Protein AF-A0A9X2QA96-F1 (afdb_monomer_lite)

Radius of gyration: 13.15 Å; chains: 1; bounding box: 32×30×33 Å

Foldseek 3Di:
DDPPQDPPLLLVQLVVLDDD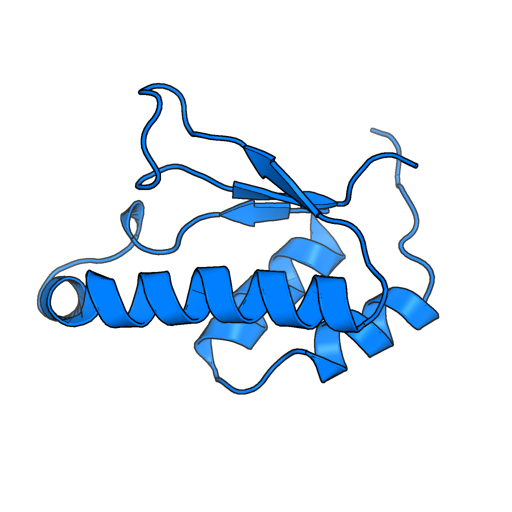PVSVVQSVCCNPPQKDWQCQVVDDDPRNVCSVVSNVNQVSSQVSSVVSVFDWDKAQPPVNDNNTIMIGGDDD

Sequence (92 aa):
MANNELKKTDEIRIRAAVKGRIQRGFARSLINTGEFSNPCPSLKGKAWKYASSYKDSYHNFAERVEDHGIELEYETGPHGGDYSSCYALAEG

pLDDT: mean 87.68, std 12.4, range [38.25, 97.12]

Secondary structure (DSSP, 8-state):
-------HHHHHHHHHT--SHHHHHHHHHHHHHSEEE-SGGG--GGGGGGHHHHHHHHHHHHHHHHHTT--EEEE--TTSSGGG-EEEE---

Structure (mmCIF, N/CA/C/O backbone):
data_AF-A0A9X2QA96-F1
#
_entry.id   AF-A0A9X2QA96-F1
#
loop_
_atom_site.group_PDB
_atom_site.id
_atom_site.type_symbol
_atom_site.label_atom_id
_atom_site.label_alt_id
_atom_site.label_comp_id
_atom_site.label_asym_id
_atom_site.label_entity_id
_atom_site.label_seq_id
_atom_site.pdbx_PDB_ins_code
_atom_site.Cartn_x
_atom_site.Cartn_y
_atom_site.Cartn_z
_atom_site.occupancy
_atom_site.B_iso_or_equiv
_atom_site.auth_seq_id
_atom_site.auth_comp_id
_atom_site.auth_asym_id
_atom_site.auth_atom_id
_atom_site.pdbx_PDB_model_num
ATOM 1 N N . MET A 1 1 ? -1.708 20.910 10.584 1.00 40.88 1 MET A N 1
ATOM 2 C CA . MET A 1 1 ? -1.407 19.541 10.125 1.00 40.88 1 MET A CA 1
ATOM 3 C C . MET A 1 1 ? -2.183 18.626 11.046 1.00 40.88 1 MET A C 1
ATOM 5 O O . MET A 1 1 ? -1.830 18.544 12.216 1.00 40.88 1 MET A O 1
ATOM 9 N N . ALA A 1 2 ? -3.335 18.132 10.596 1.00 38.25 2 ALA A N 1
ATOM 10 C CA . ALA A 1 2 ? -4.177 17.278 11.420 1.00 38.25 2 ALA A CA 1
ATOM 11 C C . ALA A 1 2 ? -3.426 15.959 11.644 1.00 38.25 2 ALA A C 1
ATOM 13 O O . ALA A 1 2 ? -3.195 15.211 10.701 1.00 38.25 2 ALA A O 1
ATOM 14 N N . ASN A 1 3 ? -2.975 15.719 12.876 1.00 44.09 3 ASN A N 1
ATOM 15 C CA . ASN A 1 3 ? -2.538 14.394 13.295 1.00 44.09 3 ASN A CA 1
ATOM 16 C C . ASN A 1 3 ? -3.801 13.541 13.370 1.00 44.09 3 ASN A C 1
ATOM 18 O O . ASN A 1 3 ? -4.477 13.528 14.397 1.00 44.09 3 ASN A O 1
ATOM 22 N N . ASN A 1 4 ? -4.149 12.888 12.265 1.00 54.16 4 ASN A N 1
ATOM 23 C CA . ASN A 1 4 ? -5.083 11.781 12.302 1.00 54.16 4 ASN A CA 1
ATOM 24 C C . ASN A 1 4 ? -4.354 10.659 13.058 1.00 54.16 4 ASN A C 1
ATOM 26 O O . ASN A 1 4 ? -3.530 9.948 12.484 1.00 54.16 4 ASN A O 1
ATOM 30 N N . GLU A 1 5 ? -4.515 10.607 14.385 1.00 60.91 5 GLU A N 1
ATOM 31 C CA . GLU A 1 5 ? -3.968 9.524 15.202 1.00 60.91 5 GLU A CA 1
ATOM 32 C C . GLU A 1 5 ? -4.622 8.222 14.737 1.00 60.91 5 GLU A C 1
ATOM 34 O O . GLU A 1 5 ? -5.714 7.857 15.177 1.00 60.91 5 GLU A O 1
ATOM 39 N N . LEU A 1 6 ? -3.940 7.521 13.828 1.00 70.12 6 LEU A N 1
ATOM 40 C CA . LEU A 1 6 ? -4.242 6.142 13.472 1.00 70.12 6 LEU A CA 1
ATOM 41 C C . LEU A 1 6 ? -4.446 5.365 14.768 1.00 70.12 6 LEU A C 1
ATOM 43 O O . LEU A 1 6 ? -3.550 5.282 15.617 1.00 70.12 6 LEU A O 1
ATOM 47 N N . LYS A 1 7 ? -5.638 4.792 14.937 1.00 79.31 7 LYS A N 1
ATOM 48 C CA . LYS A 1 7 ? -5.925 3.995 16.125 1.00 79.31 7 LYS A CA 1
ATOM 49 C C . LYS A 1 7 ? -4.902 2.869 16.173 1.00 79.31 7 LYS A C 1
ATOM 51 O O . LYS A 1 7 ? -4.614 2.222 15.169 1.00 79.31 7 LYS A O 1
ATOM 56 N N . LYS A 1 8 ? -4.392 2.569 17.366 1.00 84.31 8 LYS A N 1
ATOM 57 C CA . LYS A 1 8 ? -3.420 1.483 17.583 1.00 84.31 8 LYS A CA 1
ATOM 58 C C . LYS A 1 8 ? -3.880 0.138 16.989 1.00 84.31 8 LYS A C 1
ATOM 60 O O . LYS A 1 8 ? -3.062 -0.686 16.592 1.00 84.31 8 LYS A O 1
ATOM 65 N N . THR A 1 9 ? -5.192 -0.075 16.908 1.00 87.00 9 THR A N 1
ATOM 66 C CA . THR A 1 9 ? -5.828 -1.225 16.251 1.00 87.00 9 THR A CA 1
ATOM 67 C C . THR A 1 9 ? -5.586 -1.264 14.740 1.00 87.00 9 THR A C 1
ATOM 69 O O . THR A 1 9 ? -5.317 -2.331 14.193 1.00 87.00 9 THR A O 1
ATOM 72 N N . ASP A 1 10 ? -5.639 -0.117 14.071 1.00 90.38 10 ASP A N 1
ATOM 73 C CA . ASP A 1 10 ? -5.446 -0.010 12.626 1.00 90.38 10 ASP A CA 1
ATOM 74 C C . ASP A 1 10 ? -3.970 -0.192 12.267 1.00 90.38 10 ASP A C 1
ATOM 76 O O . ASP A 1 10 ? -3.649 -0.914 11.329 1.00 90.38 10 ASP A O 1
ATOM 80 N N . GLU A 1 11 ? -3.049 0.295 13.103 1.00 92.19 11 GLU A N 1
ATOM 81 C CA . GLU A 1 11 ? -1.620 -0.014 12.964 1.00 92.19 11 GLU A CA 1
ATOM 82 C C . GLU A 1 11 ? -1.352 -1.534 12.994 1.00 92.19 11 GLU A C 1
ATOM 84 O O . GLU A 1 11 ? -0.569 -2.060 12.195 1.00 92.19 11 GLU A O 1
ATOM 89 N N . ILE A 1 12 ? -2.017 -2.264 13.899 1.00 93.44 12 ILE A N 1
ATOM 90 C CA . ILE A 1 12 ? -1.904 -3.727 14.000 1.00 93.44 12 ILE A CA 1
ATOM 91 C C . ILE A 1 12 ? -2.450 -4.400 12.736 1.00 93.44 12 ILE A C 1
ATOM 93 O O . ILE A 1 12 ? -1.800 -5.297 12.195 1.00 93.44 12 ILE A O 1
ATOM 97 N N . ARG A 1 13 ? -3.611 -3.956 12.246 1.00 93.69 13 ARG A N 1
ATOM 98 C CA . ARG A 1 13 ? -4.245 -4.462 11.019 1.00 93.69 13 ARG A CA 1
ATOM 99 C C . ARG A 1 13 ? -3.374 -4.223 9.783 1.00 93.69 13 ARG A C 1
ATOM 101 O O . ARG A 1 13 ? -3.101 -5.168 9.046 1.00 93.69 13 ARG A O 1
ATOM 108 N N . ILE A 1 14 ? -2.829 -3.016 9.620 1.00 93.94 14 ILE A N 1
ATOM 109 C CA . ILE A 1 14 ? -1.904 -2.673 8.527 1.00 93.94 14 ILE A CA 1
ATOM 110 C C . ILE A 1 14 ? -0.667 -3.576 8.570 1.00 93.94 14 ILE A C 1
ATOM 112 O O . ILE A 1 14 ? -0.220 -4.091 7.545 1.00 93.94 14 ILE A O 1
ATOM 116 N N . ARG A 1 15 ? -0.106 -3.818 9.760 1.00 94.81 15 ARG A N 1
ATOM 117 C CA . ARG A 1 15 ? 1.041 -4.726 9.912 1.00 94.81 15 ARG A CA 1
ATOM 118 C C . ARG A 1 15 ? 0.684 -6.181 9.608 1.00 94.81 15 ARG A C 1
ATOM 120 O O . ARG A 1 15 ? 1.519 -6.884 9.039 1.00 94.81 15 ARG A O 1
ATOM 127 N N . ALA A 1 16 ? -0.525 -6.629 9.946 1.00 94.81 16 ALA A N 1
ATOM 128 C CA . ALA A 1 16 ? -1.013 -7.972 9.624 1.00 94.81 16 ALA A CA 1
ATOM 129 C C . ALA A 1 16 ? -1.190 -8.182 8.107 1.00 94.81 16 ALA A C 1
ATOM 131 O O . ALA A 1 16 ? -0.932 -9.280 7.605 1.00 94.81 16 ALA A O 1
ATOM 132 N N . ALA A 1 17 ? -1.505 -7.112 7.369 1.00 95.19 17 ALA A N 1
ATOM 133 C CA . ALA A 1 17 ? -1.590 -7.107 5.912 1.00 95.19 17 ALA A CA 1
ATOM 134 C C . ALA A 1 17 ? -0.228 -7.281 5.209 1.00 95.19 17 ALA A C 1
ATOM 136 O O . ALA A 1 17 ? -0.171 -7.376 3.988 1.00 95.19 17 ALA A O 1
ATOM 137 N N . VAL A 1 18 ? 0.912 -7.329 5.903 1.00 96.25 18 VAL A N 1
ATOM 138 C CA . VAL A 1 18 ? 2.236 -7.426 5.261 1.00 96.25 18 VAL A CA 1
ATOM 139 C C . VAL A 1 18 ? 2.640 -8.884 5.008 1.00 96.25 18 VAL A C 1
ATOM 141 O O . VAL A 1 18 ? 2.709 -9.692 5.930 1.00 96.25 18 VAL A O 1
ATOM 144 N N . LYS A 1 19 ? 3.012 -9.225 3.765 1.00 93.12 19 LYS A N 1
ATOM 145 C CA . LYS A 1 19 ? 3.538 -10.560 3.390 1.00 93.12 19 LYS A CA 1
ATOM 146 C C . LYS A 1 19 ? 4.960 -10.541 2.830 1.00 93.12 19 LYS A C 1
ATOM 148 O O . LYS A 1 19 ? 5.566 -11.596 2.675 1.00 93.12 19 LYS A O 1
ATOM 153 N N . GLY A 1 20 ? 5.529 -9.366 2.560 1.00 91.81 20 GLY A N 1
ATOM 154 C CA . GLY A 1 20 ? 6.853 -9.247 1.946 1.00 91.81 20 GLY A CA 1
ATOM 155 C C . GLY A 1 20 ? 7.676 -8.076 2.471 1.00 91.81 20 GLY A C 1
ATOM 156 O O . GLY A 1 20 ? 7.151 -7.128 3.053 1.00 91.81 20 GLY A O 1
ATOM 157 N N . ARG A 1 21 ? 8.994 -8.122 2.232 1.00 90.50 21 ARG A N 1
ATOM 158 C CA . ARG A 1 21 ? 9.928 -7.065 2.662 1.00 90.50 21 ARG A CA 1
ATOM 159 C C . ARG A 1 21 ? 9.552 -5.699 2.094 1.00 90.50 21 ARG A C 1
ATOM 161 O O . ARG A 1 21 ? 9.645 -4.715 2.816 1.00 90.50 21 ARG A O 1
ATOM 168 N N . ILE A 1 22 ? 9.133 -5.643 0.832 1.00 90.00 22 ILE A N 1
ATOM 169 C CA . ILE A 1 22 ? 8.746 -4.383 0.193 1.00 90.00 22 ILE A CA 1
ATOM 170 C C . ILE A 1 22 ? 7.490 -3.778 0.828 1.00 90.00 22 ILE A C 1
ATOM 172 O O . ILE A 1 22 ? 7.460 -2.590 1.125 1.00 90.00 22 ILE A O 1
ATOM 176 N N . GLN A 1 23 ? 6.507 -4.618 1.151 1.00 95.06 23 GLN A N 1
ATOM 177 C CA . GLN A 1 23 ? 5.243 -4.198 1.753 1.00 95.06 23 GLN A CA 1
ATOM 178 C C . GLN A 1 23 ? 5.421 -3.659 3.175 1.00 95.06 23 GLN A C 1
ATOM 180 O O . GLN A 1 23 ? 4.627 -2.839 3.614 1.00 95.06 23 GLN A O 1
ATOM 185 N N . ARG A 1 24 ? 6.501 -4.033 3.881 1.00 95.12 24 ARG A N 1
ATOM 186 C CA . ARG A 1 24 ? 6.878 -3.359 5.140 1.00 95.12 24 ARG A CA 1
ATOM 187 C C . ARG A 1 24 ? 7.151 -1.871 4.930 1.00 95.12 24 ARG A C 1
ATOM 189 O O . ARG A 1 24 ? 6.888 -1.086 5.831 1.00 95.12 24 ARG A O 1
ATOM 196 N N . GLY A 1 25 ? 7.697 -1.501 3.771 1.00 94.06 25 GLY A N 1
ATOM 197 C CA . GLY A 1 25 ? 7.884 -0.106 3.382 1.00 94.06 25 GLY A CA 1
ATOM 198 C C . GLY A 1 25 ? 6.544 0.603 3.218 1.00 94.06 25 GLY A C 1
ATOM 199 O O . GLY A 1 25 ? 6.339 1.630 3.850 1.00 94.06 25 GLY A O 1
ATOM 200 N N . PHE A 1 26 ? 5.618 0.002 2.465 1.00 95.38 26 PHE A N 1
ATOM 201 C CA . PHE A 1 26 ? 4.270 0.548 2.258 1.00 95.38 26 PHE A CA 1
ATOM 202 C C . PHE A 1 26 ? 3.513 0.719 3.574 1.00 95.38 26 PHE A C 1
ATOM 204 O O . PHE A 1 26 ? 3.046 1.811 3.866 1.00 95.38 26 PHE A O 1
ATOM 211 N N . ALA A 1 27 ? 3.491 -0.318 4.415 1.00 95.38 27 ALA A N 1
ATOM 212 C CA . ALA A 1 27 ? 2.882 -0.262 5.739 1.00 95.38 27 ALA A CA 1
ATOM 213 C C . ALA A 1 27 ? 3.484 0.848 6.607 1.00 95.38 27 ALA A C 1
ATOM 215 O O . ALA A 1 27 ? 2.756 1.569 7.279 1.00 95.38 27 ALA A O 1
ATOM 216 N N . ARG A 1 28 ? 4.813 1.008 6.592 1.00 94.50 28 ARG A N 1
ATOM 217 C CA . ARG A 1 28 ? 5.481 2.068 7.353 1.00 94.50 28 ARG A CA 1
ATOM 218 C C . ARG A 1 28 ? 5.090 3.458 6.857 1.00 94.50 28 ARG A C 1
ATOM 220 O O . ARG A 1 28 ? 4.873 4.325 7.695 1.00 94.50 28 ARG A O 1
ATOM 227 N N . SER A 1 29 ? 5.031 3.669 5.543 1.00 93.38 29 SER A N 1
ATOM 228 C CA . SER A 1 29 ? 4.570 4.939 4.975 1.00 93.38 29 SER A CA 1
ATOM 229 C C . SER A 1 29 ? 3.116 5.197 5.361 1.00 93.38 29 SER A C 1
ATOM 231 O O . SER A 1 29 ? 2.850 6.199 6.008 1.00 93.38 29 SER A O 1
ATOM 233 N N . LEU A 1 30 ? 2.221 4.229 5.144 1.00 93.31 30 LEU A N 1
ATOM 234 C CA . LEU A 1 30 ? 0.804 4.353 5.489 1.00 93.31 30 LEU A CA 1
ATOM 235 C C . LEU A 1 30 ? 0.584 4.693 6.974 1.00 93.31 30 LEU A C 1
ATOM 237 O O . LEU A 1 30 ? -0.213 5.563 7.291 1.00 93.31 30 LEU A O 1
ATOM 241 N N . ILE A 1 31 ? 1.336 4.066 7.886 1.00 92.38 31 ILE A N 1
ATOM 242 C CA . ILE A 1 31 ? 1.249 4.336 9.333 1.00 92.38 31 ILE A CA 1
ATOM 243 C C . ILE A 1 31 ? 1.782 5.730 9.698 1.00 92.38 31 ILE A C 1
ATOM 245 O O . ILE A 1 31 ? 1.251 6.380 10.592 1.00 92.38 31 ILE A O 1
ATOM 249 N N . ASN A 1 32 ? 2.865 6.173 9.058 1.00 90.69 32 ASN A N 1
ATOM 250 C CA . ASN A 1 32 ? 3.561 7.397 9.453 1.00 90.69 32 ASN A CA 1
ATOM 251 C C . ASN A 1 32 ? 3.013 8.655 8.774 1.00 90.69 32 ASN A C 1
ATOM 253 O O . ASN A 1 32 ? 3.079 9.732 9.360 1.00 90.69 32 ASN A O 1
ATOM 257 N N . THR A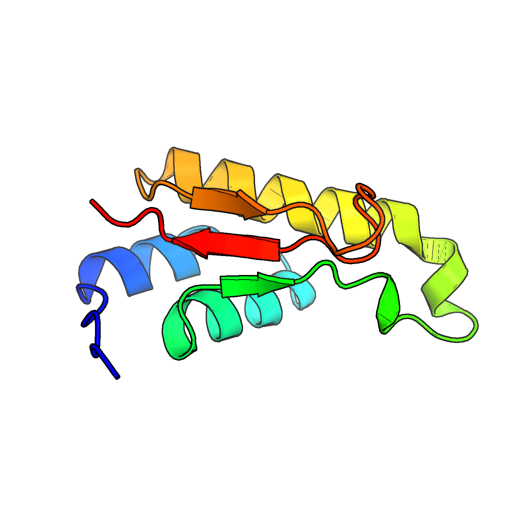 1 33 ? 2.578 8.536 7.522 1.00 90.19 33 THR A N 1
ATOM 258 C CA . THR A 1 33 ? 2.174 9.663 6.673 1.00 90.19 33 THR A CA 1
ATOM 259 C C . THR A 1 33 ? 0.723 9.571 6.223 1.00 90.19 33 THR A C 1
ATOM 261 O O . THR A 1 33 ? 0.231 10.536 5.658 1.00 90.19 33 THR A O 1
ATOM 264 N N . GLY A 1 34 ? 0.038 8.449 6.468 1.00 91.19 34 GLY A N 1
ATOM 265 C CA . GLY A 1 34 ? -1.333 8.230 6.002 1.00 91.19 34 GLY A CA 1
ATOM 266 C C . GLY A 1 34 ? -1.430 7.797 4.541 1.00 91.19 34 GLY A C 1
ATOM 267 O O . GLY A 1 34 ? -2.533 7.615 4.046 1.00 91.19 34 GLY A O 1
ATOM 268 N N . GLU A 1 35 ? -0.305 7.585 3.854 1.00 93.69 35 GLU A N 1
ATOM 269 C CA . GLU A 1 35 ? -0.285 7.233 2.432 1.00 93.69 35 GLU A CA 1
ATOM 270 C C . GLU A 1 35 ? 0.933 6.385 2.045 1.00 93.69 35 GLU A C 1
ATOM 272 O O . GLU A 1 35 ? 1.957 6.360 2.734 1.00 93.69 35 GLU A O 1
ATOM 277 N N . PHE A 1 36 ? 0.855 5.697 0.908 1.00 94.31 36 PHE A N 1
ATOM 278 C CA . PHE A 1 36 ? 2.007 5.069 0.265 1.00 94.31 36 PHE A CA 1
ATOM 279 C C . PHE A 1 36 ? 1.912 5.146 -1.262 1.00 94.31 36 PHE A C 1
ATOM 281 O O . PHE A 1 36 ? 0.874 4.891 -1.873 1.00 94.31 36 PHE A O 1
ATOM 288 N N . SER A 1 37 ? 3.036 5.472 -1.896 1.00 93.12 37 SER A N 1
ATOM 289 C CA . SER A 1 37 ? 3.114 5.680 -3.344 1.00 93.12 37 SER A CA 1
ATOM 290 C C . SER A 1 37 ? 3.531 4.420 -4.099 1.00 93.12 37 SER A C 1
ATOM 292 O O . SER A 1 37 ? 4.192 3.529 -3.550 1.00 93.12 37 SER A O 1
ATOM 294 N N . ASN A 1 38 ? 3.199 4.378 -5.390 1.00 91.38 38 ASN A N 1
ATOM 295 C CA . ASN A 1 38 ? 3.672 3.349 -6.303 1.00 91.38 38 ASN A CA 1
ATOM 296 C C . ASN A 1 38 ? 5.214 3.280 -6.254 1.00 91.38 38 ASN A C 1
ATOM 298 O O . ASN A 1 38 ? 5.886 4.310 -6.364 1.00 91.38 38 ASN A O 1
ATOM 302 N N . PRO A 1 39 ? 5.822 2.092 -6.086 1.00 90.50 39 PRO A N 1
ATOM 303 C CA . PRO A 1 39 ? 7.277 1.961 -6.045 1.00 90.50 39 PRO A CA 1
ATOM 304 C C . PRO A 1 39 ? 7.951 2.198 -7.406 1.00 90.50 39 PRO A C 1
ATOM 306 O O . PRO A 1 39 ? 9.157 2.464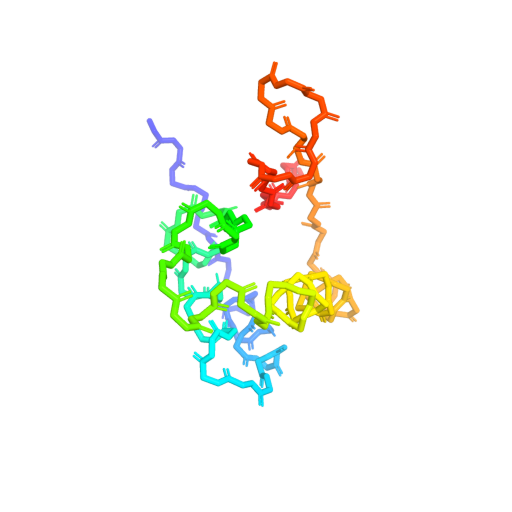 -7.437 1.00 90.50 39 PRO A O 1
ATOM 309 N N . CYS A 1 40 ? 7.222 2.088 -8.522 1.00 90.00 40 CYS A N 1
ATOM 310 C CA . CYS A 1 40 ? 7.776 2.087 -9.878 1.00 90.00 40 CYS A CA 1
ATOM 311 C C . CYS A 1 40 ? 8.661 3.303 -10.210 1.00 90.00 40 CYS A C 1
ATOM 313 O O . CYS A 1 40 ? 9.751 3.075 -10.735 1.00 90.00 40 CYS A O 1
ATOM 315 N N . PRO A 1 41 ? 8.314 4.556 -9.850 1.00 87.81 41 PRO A N 1
ATOM 316 C CA . PRO A 1 41 ? 9.153 5.727 -10.115 1.00 87.81 41 PRO A CA 1
ATOM 317 C C . PRO A 1 41 ? 10.539 5.676 -9.482 1.00 87.81 41 PRO A C 1
ATOM 319 O O . PRO A 1 41 ? 11.474 6.315 -9.962 1.00 87.81 41 PRO A O 1
ATOM 322 N N . SER A 1 42 ? 10.683 4.913 -8.398 1.00 87.12 42 SER A N 1
ATOM 323 C CA . SER A 1 42 ? 11.949 4.760 -7.682 1.00 87.12 42 SER A CA 1
ATOM 324 C C . SER A 1 42 ? 12.828 3.629 -8.230 1.00 87.12 42 SER A C 1
ATOM 326 O O . SER A 1 42 ? 14.008 3.540 -7.876 1.00 87.12 42 SER A O 1
ATOM 328 N N . LEU A 1 43 ? 12.288 2.762 -9.096 1.00 90.00 43 LEU A N 1
ATOM 329 C CA . LEU A 1 43 ? 13.015 1.619 -9.641 1.00 90.00 43 LEU A CA 1
ATOM 330 C C . LEU A 1 43 ? 14.087 2.078 -10.634 1.00 90.00 43 LEU A C 1
ATOM 332 O O . LEU A 1 43 ? 13.840 2.870 -11.539 1.00 90.00 43 LEU A O 1
ATOM 336 N N . LYS A 1 44 ? 15.300 1.533 -10.494 1.00 90.38 44 LYS A N 1
ATOM 337 C CA . LYS A 1 44 ? 16.439 1.824 -11.376 1.00 90.38 44 LYS A CA 1
ATOM 338 C C . LYS A 1 44 ? 17.163 0.542 -11.785 1.00 90.38 44 LYS A C 1
ATOM 340 O O . LYS A 1 44 ? 17.193 -0.446 -11.047 1.00 90.38 44 LYS A O 1
ATOM 345 N N . GLY A 1 45 ? 17.786 0.559 -12.964 1.00 92.69 45 GLY A N 1
ATOM 346 C CA . GLY A 1 45 ? 18.628 -0.537 -13.451 1.00 92.69 45 GLY A CA 1
ATOM 347 C C . GLY A 1 45 ? 17.887 -1.878 -13.536 1.00 92.69 45 GLY A C 1
ATOM 348 O O . GLY A 1 45 ? 16.779 -1.958 -14.059 1.00 92.69 45 GLY A O 1
ATOM 349 N N . LYS A 1 46 ? 18.492 -2.952 -13.005 1.00 90.81 46 LYS A N 1
ATOM 350 C CA . LYS A 1 46 ? 17.919 -4.313 -13.058 1.00 90.81 46 LYS A CA 1
ATOM 351 C C . LYS A 1 46 ? 16.557 -4.430 -12.363 1.00 90.81 46 LYS A C 1
ATOM 353 O O . LYS A 1 46 ? 15.791 -5.312 -12.734 1.00 90.81 46 LYS A O 1
ATOM 358 N N . ALA A 1 47 ? 16.252 -3.557 -11.401 1.00 88.00 47 ALA A N 1
ATOM 359 C CA . ALA A 1 47 ? 14.977 -3.577 -1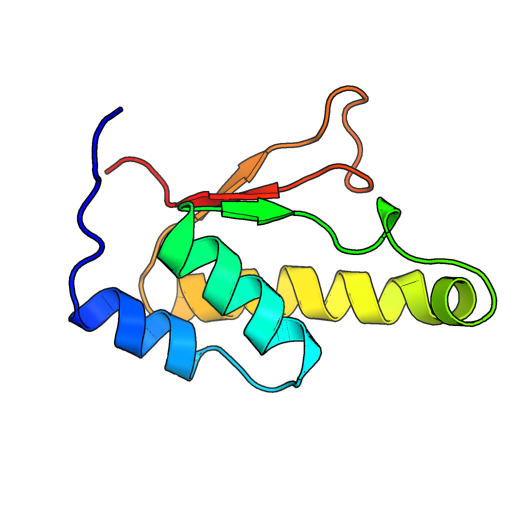0.689 1.00 88.00 47 ALA A CA 1
ATOM 360 C C . ALA A 1 47 ? 13.789 -3.240 -11.606 1.00 88.00 47 ALA A C 1
ATOM 362 O O . ALA A 1 47 ? 12.708 -3.785 -11.419 1.00 88.00 47 ALA A O 1
ATOM 363 N N . TRP A 1 48 ? 14.006 -2.432 -12.652 1.00 89.25 48 TRP A N 1
ATOM 364 C CA . TRP A 1 48 ? 12.968 -2.077 -13.626 1.00 89.25 48 TRP A CA 1
ATOM 365 C C . TRP A 1 48 ? 12.383 -3.299 -14.347 1.00 89.25 48 TRP A C 1
ATOM 367 O O . TRP A 1 48 ? 11.201 -3.328 -14.674 1.00 89.25 48 TRP A O 1
ATOM 377 N N . LYS A 1 49 ? 13.180 -4.362 -14.526 1.00 92.19 49 LYS A N 1
ATOM 378 C CA . LYS A 1 49 ? 12.711 -5.624 -15.124 1.00 92.19 49 LYS A CA 1
ATOM 379 C C . LYS A 1 49 ? 11.613 -6.306 -14.307 1.00 92.19 49 LYS A C 1
ATOM 381 O O . LYS A 1 49 ? 10.885 -7.127 -14.847 1.00 92.19 49 LYS A O 1
ATOM 386 N N . TYR A 1 50 ? 11.506 -5.968 -13.025 1.00 91.56 50 TYR A N 1
ATOM 387 C CA . TYR A 1 50 ? 10.519 -6.517 -12.105 1.00 91.56 50 TYR A CA 1
ATOM 388 C C . TYR A 1 50 ? 9.369 -5.540 -11.832 1.00 91.56 50 TYR A C 1
ATOM 390 O O . TYR A 1 50 ? 8.569 -5.807 -10.942 1.00 91.56 50 TYR A O 1
ATOM 398 N N . ALA A 1 51 ? 9.253 -4.429 -12.573 1.00 90.44 51 ALA A N 1
ATOM 399 C CA . ALA A 1 51 ? 8.260 -3.382 -12.311 1.00 90.44 51 ALA A CA 1
ATOM 400 C C . ALA A 1 51 ? 6.827 -3.923 -12.159 1.00 90.44 51 ALA A C 1
ATOM 402 O O . ALA A 1 51 ? 6.137 -3.534 -11.222 1.00 90.44 51 ALA A O 1
ATOM 403 N N . SER A 1 52 ? 6.421 -4.890 -12.992 1.00 91.62 52 SER A N 1
ATOM 404 C CA . SER A 1 52 ? 5.111 -5.548 -12.863 1.00 91.62 52 SER A CA 1
ATOM 405 C C . SER A 1 52 ? 4.931 -6.204 -11.495 1.00 91.62 52 SER A C 1
ATOM 407 O O . SER A 1 52 ? 3.970 -5.911 -10.806 1.00 91.62 52 SER A O 1
ATOM 409 N N . SER A 1 53 ? 5.896 -7.003 -11.033 1.00 92.69 53 SER A N 1
ATOM 410 C CA . SER A 1 53 ? 5.812 -7.664 -9.723 1.00 92.69 53 SER A CA 1
ATOM 411 C C . SER A 1 53 ? 5.786 -6.671 -8.556 1.00 92.69 53 SER A C 1
ATOM 413 O O . SER A 1 53 ? 5.170 -6.930 -7.523 1.00 92.69 53 SER A O 1
ATOM 415 N N . TYR A 1 54 ? 6.467 -5.531 -8.702 1.00 91.94 54 TYR A N 1
ATOM 416 C CA . TYR A 1 54 ? 6.422 -4.448 -7.720 1.00 91.94 54 TYR A CA 1
ATOM 417 C C . TYR A 1 54 ? 5.039 -3.785 -7.681 1.00 91.94 54 TYR A C 1
ATOM 419 O O . TYR A 1 54 ? 4.531 -3.530 -6.590 1.00 91.94 54 TYR A O 1
ATOM 427 N N . LYS A 1 55 ? 4.430 -3.560 -8.849 1.00 92.19 55 LYS A N 1
ATOM 428 C CA . LYS A 1 55 ? 3.068 -3.041 -8.998 1.00 92.19 55 LYS A CA 1
ATOM 429 C C . LYS A 1 55 ? 2.018 -4.017 -8.456 1.00 92.19 55 LYS A C 1
ATOM 431 O O . LYS A 1 55 ? 1.170 -3.615 -7.668 1.00 92.19 55 LYS A O 1
ATOM 436 N N . ASP A 1 56 ? 2.132 -5.304 -8.767 1.00 94.06 56 ASP A N 1
ATOM 437 C CA . ASP A 1 56 ? 1.241 -6.335 -8.225 1.00 94.06 56 ASP A CA 1
ATOM 438 C C . ASP A 1 56 ? 1.338 -6.366 -6.696 1.00 94.06 56 ASP A C 1
ATOM 440 O O . ASP A 1 56 ? 0.339 -6.358 -5.987 1.00 94.06 56 ASP A O 1
ATOM 444 N N . SER A 1 57 ? 2.558 -6.308 -6.149 1.00 94.44 57 SER A N 1
ATOM 445 C CA . SER A 1 57 ? 2.751 -6.237 -4.699 1.00 94.44 57 SER A CA 1
ATOM 446 C C . SER A 1 57 ? 2.192 -4.956 -4.067 1.00 94.44 57 SER A C 1
ATOM 448 O O . SER A 1 57 ? 1.949 -4.966 -2.858 1.00 94.44 57 SER A O 1
ATOM 450 N N . TYR A 1 58 ? 2.079 -3.867 -4.824 1.00 95.12 58 TYR A N 1
ATOM 451 C CA . TYR A 1 58 ? 1.530 -2.592 -4.374 1.00 95.12 58 TYR A CA 1
ATOM 452 C C . TYR A 1 58 ? -0.000 -2.677 -4.274 1.00 95.12 58 TYR A C 1
AT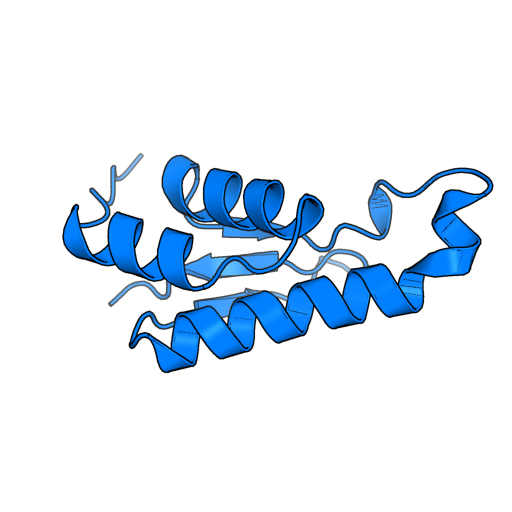OM 454 O O . TYR A 1 58 ? -0.532 -2.473 -3.183 1.00 95.12 58 TYR A O 1
ATOM 462 N N . HIS A 1 59 ? -0.686 -3.124 -5.330 1.00 95.25 59 HIS A N 1
ATOM 463 C CA . HIS A 1 59 ? -2.143 -3.319 -5.305 1.00 95.25 59 HIS A CA 1
ATOM 464 C C . HIS A 1 59 ? -2.574 -4.433 -4.347 1.00 95.25 59 HIS A C 1
ATOM 466 O O . HIS A 1 59 ? -3.453 -4.218 -3.521 1.00 95.25 59 HIS A O 1
ATOM 472 N N . ASN A 1 60 ? -1.881 -5.578 -4.343 1.00 96.56 60 ASN A N 1
ATOM 473 C CA . ASN A 1 60 ? -2.193 -6.676 -3.422 1.00 96.56 60 ASN A CA 1
ATOM 474 C C . ASN A 1 60 ? -2.026 -6.263 -1.955 1.00 96.56 60 ASN A C 1
ATOM 476 O O . ASN A 1 60 ? -2.545 -6.920 -1.059 1.00 96.56 60 ASN A O 1
ATOM 480 N N . PHE A 1 61 ? -1.182 -5.272 -1.650 1.00 97.12 61 PHE A N 1
ATOM 481 C CA . PHE A 1 61 ? -1.091 -4.736 -0.293 1.00 97.12 61 PHE A CA 1
ATOM 482 C C . PHE A 1 61 ? -2.299 -3.865 0.047 1.00 97.12 61 PHE A C 1
ATOM 484 O O . PHE A 1 61 ? -2.855 -4.076 1.118 1.00 97.12 61 PHE A O 1
ATOM 491 N N . ALA A 1 62 ? -2.719 -2.976 -0.858 1.00 96.38 62 ALA A N 1
ATOM 492 C CA . ALA A 1 62 ? -3.921 -2.163 -0.684 1.00 96.38 62 ALA A CA 1
ATOM 493 C C . ALA A 1 62 ? -5.168 -3.033 -0.455 1.00 96.38 62 ALA A C 1
ATOM 495 O O . ALA A 1 62 ? -5.802 -2.905 0.585 1.00 96.38 62 ALA A O 1
ATOM 496 N N . GLU A 1 63 ? -5.415 -4.007 -1.336 1.00 96.50 63 GLU A N 1
ATOM 497 C CA . GLU A 1 63 ? -6.555 -4.934 -1.242 1.00 96.50 63 GLU A CA 1
ATOM 498 C C . GLU A 1 63 ? -6.611 -5.637 0.123 1.00 96.50 63 GLU A C 1
ATOM 500 O O . GLU A 1 63 ? -7.643 -5.692 0.778 1.00 96.50 63 GLU A O 1
ATOM 505 N N . ARG A 1 64 ? -5.463 -6.101 0.631 1.00 96.69 64 ARG A N 1
ATOM 506 C CA . ARG A 1 64 ? -5.418 -6.760 1.945 1.00 96.69 64 ARG A CA 1
ATOM 507 C C . ARG A 1 64 ? -5.617 -5.804 3.112 1.00 96.69 64 ARG A C 1
ATOM 509 O O . ARG A 1 64 ? -6.058 -6.239 4.170 1.00 96.69 64 ARG A O 1
ATOM 516 N N . VAL A 1 65 ? -5.229 -4.540 2.977 1.00 95.38 65 VAL A N 1
ATOM 517 C CA . VAL A 1 65 ? -5.515 -3.524 3.998 1.00 95.38 65 VAL A CA 1
ATOM 518 C C . VAL A 1 65 ? -7.023 -3.254 4.046 1.00 95.38 65 VAL A C 1
ATOM 520 O O . VAL A 1 65 ? -7.588 -3.245 5.141 1.00 95.38 65 VAL A O 1
ATOM 523 N N . GLU A 1 66 ? -7.675 -3.162 2.887 1.00 95.00 66 GLU A N 1
ATOM 524 C CA . GLU A 1 66 ? -9.133 -3.035 2.766 1.00 95.00 66 GLU A CA 1
ATOM 525 C C . GLU A 1 66 ? -9.871 -4.263 3.318 1.00 95.00 66 GLU A C 1
ATOM 527 O O . GLU A 1 66 ? -10.803 -4.107 4.106 1.00 95.00 66 GLU A O 1
ATOM 532 N N . ASP A 1 67 ? -9.387 -5.483 3.049 1.00 95.75 67 ASP A N 1
ATOM 533 C CA . ASP A 1 67 ? -9.908 -6.726 3.648 1.00 95.75 67 ASP A CA 1
ATOM 534 C C . ASP A 1 67 ? -9.843 -6.722 5.187 1.00 95.75 67 ASP A C 1
ATOM 536 O O . ASP A 1 67 ? -10.625 -7.391 5.870 1.00 95.75 67 ASP A O 1
ATOM 540 N N . HIS A 1 68 ? -8.899 -5.973 5.764 1.00 92.69 68 HIS A N 1
ATOM 541 C CA . HIS A 1 68 ? -8.783 -5.778 7.208 1.00 92.69 68 HIS A CA 1
ATOM 542 C C . HIS A 1 68 ? -9.684 -4.653 7.754 1.00 92.69 68 HIS A C 1
ATOM 544 O O . HIS A 1 68 ? -9.624 -4.358 8.955 1.00 92.69 68 HIS A O 1
ATOM 550 N N . GLY A 1 69 ? -10.546 -4.076 6.913 1.00 90.94 69 GLY A N 1
ATOM 551 C CA . GLY A 1 69 ? -11.531 -3.056 7.266 1.00 90.94 69 GLY A CA 1
ATOM 552 C C . GLY A 1 69 ? -10.953 -1.647 7.371 1.00 90.94 69 GLY A C 1
ATOM 553 O O . GLY A 1 69 ? -11.469 -0.850 8.153 1.00 90.94 69 GLY A O 1
ATOM 554 N N . ILE A 1 70 ? -9.859 -1.364 6.660 1.00 92.19 70 ILE A N 1
ATOM 555 C CA . ILE A 1 70 ? -9.270 -0.026 6.556 1.00 92.19 70 ILE A CA 1
ATOM 556 C C . ILE A 1 70 ? -9.491 0.467 5.135 1.00 92.19 70 ILE A C 1
ATOM 558 O O . ILE A 1 70 ? -8.905 -0.069 4.201 1.00 92.19 70 ILE A O 1
ATOM 562 N N . GLU A 1 71 ? -10.328 1.485 4.990 1.00 93.25 71 GLU A N 1
ATOM 563 C CA . GLU A 1 71 ? -10.637 2.065 3.688 1.00 93.25 71 GLU A CA 1
ATOM 564 C C . GLU A 1 71 ? -9.460 2.896 3.169 1.00 93.25 71 GLU A C 1
ATOM 566 O O . GLU A 1 71 ? -8.845 3.678 3.906 1.00 93.25 71 GLU A O 1
ATOM 571 N N . LEU A 1 72 ? -9.139 2.695 1.892 1.00 94.62 72 LEU A N 1
ATOM 572 C CA . LEU A 1 72 ? -8.099 3.422 1.187 1.00 94.62 72 LEU A CA 1
ATOM 573 C C . LEU A 1 72 ? -8.703 4.174 0.004 1.00 94.62 72 LEU A C 1
ATOM 575 O O . LEU A 1 72 ? -9.551 3.660 -0.719 1.00 94.62 72 LEU A O 1
ATOM 579 N N . GLU A 1 73 ? -8.207 5.378 -0.237 1.00 94.50 73 GLU A N 1
ATOM 580 C CA . GLU A 1 73 ? -8.485 6.136 -1.448 1.00 94.50 73 GLU A CA 1
ATOM 581 C C . GLU A 1 73 ? -7.324 5.988 -2.425 1.00 94.50 73 GLU A C 1
ATOM 583 O O . GLU A 1 73 ? -6.153 6.093 -2.051 1.00 94.50 73 GLU A O 1
ATOM 588 N N . TYR A 1 74 ? -7.645 5.717 -3.691 1.00 93.31 74 TYR A N 1
ATOM 589 C CA . TYR A 1 74 ? -6.657 5.639 -4.760 1.00 93.31 74 TYR A CA 1
ATOM 590 C C . TYR A 1 74 ? -6.569 6.970 -5.499 1.00 93.31 74 TYR A C 1
ATOM 592 O O . TYR A 1 74 ? -7.499 7.368 -6.204 1.00 93.31 74 TYR A O 1
ATOM 600 N N . GLU A 1 75 ? -5.414 7.618 -5.403 1.00 90.75 75 GLU A N 1
ATOM 601 C CA . GLU A 1 75 ? -5.131 8.858 -6.109 1.00 90.75 75 GLU A CA 1
ATOM 602 C C . GLU A 1 75 ? -4.218 8.589 -7.306 1.00 90.75 75 GLU A C 1
ATOM 604 O O . GLU A 1 75 ? -3.087 8.101 -7.188 1.00 90.75 75 GLU A O 1
ATOM 609 N N . THR A 1 76 ? -4.695 8.933 -8.502 1.00 89.25 76 THR A N 1
ATOM 610 C CA . THR A 1 76 ? -3.854 8.920 -9.700 1.00 89.25 76 THR A CA 1
ATOM 611 C C . THR A 1 76 ? -2.879 10.086 -9.660 1.00 89.25 76 THR A C 1
ATOM 613 O O . THR A 1 76 ? -3.273 11.211 -9.359 1.00 89.25 76 THR A O 1
ATOM 616 N N . GLY A 1 77 ? -1.626 9.865 -10.057 1.00 79.38 77 GLY A N 1
ATOM 617 C CA . GLY A 1 77 ? -0.676 10.973 -10.125 1.00 79.38 77 GLY A CA 1
ATOM 618 C C . GLY A 1 77 ? -0.990 11.989 -11.240 1.00 79.38 77 GLY A C 1
ATOM 619 O O . GLY A 1 77 ? -1.896 11.776 -12.048 1.00 79.38 77 GLY A O 1
ATOM 620 N N . PRO A 1 78 ? -0.201 13.074 -11.357 1.00 73.19 78 PRO A N 1
ATOM 621 C CA . PRO A 1 78 ? -0.539 14.285 -12.125 1.00 73.19 78 PRO A CA 1
ATOM 622 C C . PRO A 1 78 ? -0.772 14.087 -13.633 1.00 73.19 78 PRO A C 1
ATOM 624 O O . PRO A 1 78 ? -1.304 14.971 -14.297 1.00 73.19 78 PRO A O 1
ATOM 627 N N . HIS A 1 79 ? -0.390 12.935 -14.186 1.00 74.00 79 HIS A N 1
ATOM 628 C CA . HIS A 1 79 ? -0.620 12.574 -15.588 1.00 74.00 79 HIS A CA 1
ATOM 629 C C . HIS A 1 79 ? -1.704 11.494 -15.773 1.00 74.00 79 HIS A C 1
ATOM 631 O O . HIS A 1 79 ? -1.753 10.858 -16.823 1.00 74.00 79 HIS A O 1
ATOM 637 N N . GLY A 1 80 ? -2.551 11.259 -14.762 1.00 65.44 80 GLY A N 1
ATOM 638 C CA . GLY A 1 80 ? -3.667 10.305 -14.819 1.00 65.44 80 GLY A CA 1
ATOM 639 C C . GLY A 1 80 ? -3.234 8.840 -14.912 1.00 65.44 80 GLY A C 1
ATOM 640 O O . GLY A 1 80 ? -4.008 7.985 -15.332 1.00 65.44 80 GLY A O 1
ATOM 641 N N . GLY A 1 81 ? -1.976 8.551 -14.567 1.00 78.00 81 GLY A N 1
ATOM 642 C CA . GLY A 1 81 ? -1.371 7.232 -14.696 1.00 78.00 81 GLY A CA 1
ATOM 643 C C . GLY A 1 81 ? -0.984 6.628 -13.353 1.00 78.00 81 GLY A C 1
ATOM 644 O O . GLY A 1 81 ? -0.569 7.326 -12.427 1.00 78.00 81 GLY A O 1
ATOM 645 N N . ASP A 1 82 ? -1.028 5.299 -13.303 1.00 82.44 82 ASP A N 1
ATOM 646 C CA . ASP A 1 82 ? -0.640 4.498 -12.139 1.00 82.44 82 ASP A CA 1
ATOM 647 C C . ASP A 1 82 ? 0.839 4.666 -11.756 1.00 82.44 82 ASP A C 1
ATOM 649 O O . ASP A 1 82 ? 1.219 4.455 -10.614 1.00 82.44 82 ASP A O 1
ATOM 653 N N . TYR A 1 83 ? 1.691 5.107 -12.687 1.00 80.62 83 TYR A N 1
ATOM 654 C CA . TYR A 1 83 ? 3.125 5.259 -12.436 1.00 80.62 83 TYR A CA 1
ATOM 655 C C . TYR A 1 83 ? 3.424 6.109 -11.198 1.00 80.62 83 TYR A C 1
ATOM 657 O O . TYR A 1 83 ? 4.289 5.747 -10.414 1.00 80.62 83 TYR A O 1
ATOM 665 N N . SER A 1 84 ? 2.691 7.201 -11.001 1.00 85.25 84 SER A N 1
ATOM 666 C CA . SER A 1 84 ? 2.857 8.126 -9.875 1.00 85.25 84 SER A CA 1
ATOM 667 C C . SER A 1 84 ? 1.650 8.122 -8.936 1.00 85.25 84 SER A C 1
ATOM 669 O O . SER A 1 84 ? 1.375 9.145 -8.320 1.00 85.25 84 SER A O 1
ATOM 671 N N . SER A 1 85 ? 0.897 7.022 -8.879 1.00 91.50 85 SER A N 1
ATOM 672 C CA . SER A 1 85 ? -0.255 6.914 -7.984 1.00 91.50 85 SER A CA 1
ATOM 673 C C . SER A 1 85 ? 0.156 6.749 -6.523 1.00 91.50 85 SER A C 1
ATOM 675 O O . SER A 1 85 ? 1.266 6.294 -6.213 1.00 91.50 85 SER A O 1
ATOM 677 N N . CYS A 1 86 ? -0.772 7.048 -5.623 1.00 93.38 86 CYS A N 1
ATOM 678 C CA . CYS A 1 86 ? -0.696 6.686 -4.216 1.00 93.38 86 CYS A CA 1
ATOM 679 C C . CYS A 1 86 ? -2.023 6.093 -3.730 1.00 93.38 86 CYS A C 1
ATOM 681 O O . CYS A 1 86 ? -3.071 6.272 -4.343 1.00 93.38 86 CYS A O 1
ATOM 683 N N . TYR A 1 87 ? -1.931 5.331 -2.643 1.00 94.44 87 TYR A N 1
ATOM 684 C CA . TYR A 1 87 ? -3.081 5.014 -1.809 1.00 94.44 87 TYR A CA 1
ATOM 685 C C . TYR A 1 87 ? -2.947 5.825 -0.526 1.00 94.44 87 TYR A C 1
ATOM 687 O O . TYR A 1 87 ? -1.881 5.785 0.098 1.00 94.44 87 TYR A O 1
ATOM 695 N N . ALA A 1 88 ? -4.009 6.515 -0.139 1.00 93.38 88 ALA A N 1
ATOM 696 C CA . ALA A 1 88 ? -4.125 7.243 1.117 1.00 93.38 88 ALA A CA 1
ATOM 697 C C . ALA A 1 88 ? -5.203 6.596 1.994 1.00 93.38 88 ALA A C 1
ATOM 699 O O . ALA A 1 88 ? -6.059 5.874 1.491 1.00 93.38 88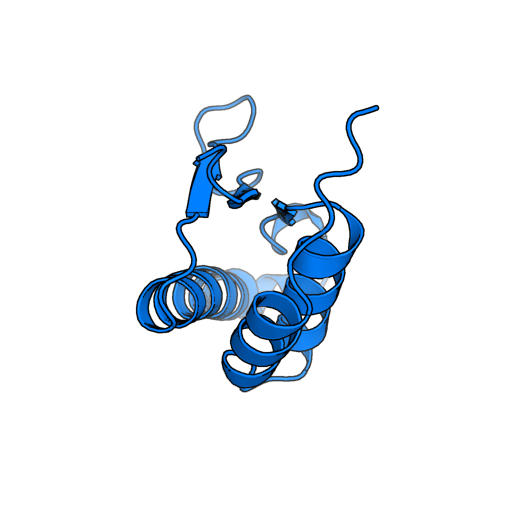 ALA A O 1
ATOM 700 N N . LEU A 1 89 ? -5.158 6.809 3.307 1.00 92.38 89 LEU A N 1
ATOM 701 C CA . LEU A 1 89 ? -6.292 6.485 4.174 1.00 92.38 89 LEU A CA 1
ATOM 702 C C . LEU A 1 89 ? -7.482 7.355 3.772 1.00 92.38 89 LEU A C 1
ATOM 704 O O . LEU A 1 89 ? -7.323 8.570 3.672 1.00 92.38 89 LEU A O 1
ATOM 708 N N . ALA A 1 90 ? -8.651 6.743 3.587 1.00 86.75 90 ALA A N 1
ATOM 709 C CA . ALA A 1 90 ? -9.877 7.502 3.374 1.00 86.75 90 ALA A CA 1
ATOM 710 C C . ALA A 1 90 ? -10.152 8.390 4.601 1.00 86.75 90 ALA A C 1
ATOM 712 O O . ALA A 1 90 ? -10.052 7.928 5.747 1.00 86.75 90 ALA A O 1
ATOM 713 N N . GLU A 1 91 ? -10.475 9.667 4.385 1.00 65.56 91 GLU A N 1
ATOM 714 C CA . GLU A 1 91 ? -10.968 10.519 5.469 1.00 65.56 91 GLU A CA 1
ATOM 715 C C . GLU A 1 91 ? -12.418 10.115 5.776 1.00 65.56 91 GLU A C 1
ATOM 717 O O . GLU A 1 91 ? -13.343 10.458 5.042 1.00 65.56 91 GLU A O 1
ATOM 722 N N . GLY A 1 92 ? -12.602 9.331 6.844 1.00 49.91 92 GLY A N 1
ATOM 723 C CA . GLY A 1 92 ? -13.918 9.005 7.407 1.00 49.91 92 GLY A CA 1
ATOM 724 C C . GLY A 1 92 ? -14.518 10.129 8.244 1.00 49.91 92 GLY A C 1
ATOM 725 O O . GLY A 1 92 ? -13.744 10.839 8.929 1.00 49.91 92 GLY A O 1
#

Organism: NCBI:txid146919